Protein AF-A0A537YWG0-F1 (afdb_monomer_lite)

pLDDT: mean 85.67, std 12.97, range [46.78, 96.31]

Structure (mmCIF, N/CA/C/O backbone):
data_AF-A0A537YWG0-F1
#
_entry.id   AF-A0A537YWG0-F1
#
loop_
_atom_site.group_PDB
_atom_site.id
_atom_site.type_symbol
_atom_site.label_atom_id
_atom_site.label_alt_id
_atom_site.label_comp_id
_atom_site.label_asym_id
_atom_site.label_entity_id
_atom_site.label_seq_id
_atom_site.pdbx_PDB_ins_code
_atom_site.Cartn_x
_atom_site.Cartn_y
_atom_site.Cartn_z
_atom_site.occupancy
_atom_site.B_iso_or_equiv
_atom_site.auth_seq_id
_atom_site.auth_comp_id
_atom_site.auth_asym_id
_atom_site.auth_atom_id
_atom_site.pdbx_PDB_model_num
ATOM 1 N N . MET A 1 1 ? 5.478 -1.326 1.719 1.00 82.88 1 MET A N 1
ATOM 2 C CA . MET A 1 1 ? 5.008 -0.737 0.441 1.00 82.88 1 MET A CA 1
ATOM 3 C C . MET A 1 1 ? 6.113 0.079 -0.221 1.00 82.88 1 MET A C 1
ATOM 5 O O . MET A 1 1 ? 6.646 -0.400 -1.207 1.00 82.88 1 MET A O 1
ATOM 9 N N . GLY A 1 2 ? 6.540 1.226 0.332 1.00 82.88 2 GLY A N 1
ATOM 10 C CA . GLY A 1 2 ? 7.660 2.000 -0.240 1.00 82.88 2 GLY A CA 1
ATOM 11 C C . GLY A 1 2 ? 8.963 1.194 -0.368 1.00 82.88 2 GLY A C 1
ATOM 12 O O . GLY A 1 2 ? 9.562 1.132 -1.434 1.00 82.88 2 GLY A O 1
ATOM 13 N N . GLU A 1 3 ? 9.321 0.450 0.678 1.00 91.88 3 GLU A N 1
ATOM 14 C CA . GLU A 1 3 ? 10.453 -0.486 0.642 1.00 91.88 3 GLU A CA 1
ATOM 15 C C . GLU A 1 3 ? 10.346 -1.521 -0.493 1.00 91.88 3 GLU A C 1
ATOM 17 O O . GLU A 1 3 ? 11.340 -1.826 -1.139 1.00 91.88 3 GLU A O 1
ATOM 22 N N . THR A 1 4 ? 9.147 -2.037 -0.780 1.00 92.06 4 THR A N 1
ATOM 23 C CA . THR A 1 4 ? 8.921 -3.026 -1.849 1.00 92.06 4 THR A CA 1
ATOM 24 C C . THR A 1 4 ? 9.256 -2.450 -3.221 1.00 92.06 4 THR A C 1
ATOM 26 O O . THR A 1 4 ? 9.920 -3.109 -4.016 1.00 92.06 4 THR A O 1
ATOM 29 N N . VAL A 1 5 ? 8.872 -1.195 -3.470 1.00 91.25 5 VAL A N 1
ATOM 30 C CA . VAL A 1 5 ? 9.242 -0.474 -4.694 1.00 91.25 5 VAL A CA 1
ATOM 31 C C . VAL A 1 5 ? 10.748 -0.219 -4.746 1.00 91.25 5 VAL A C 1
ATOM 33 O O . VAL A 1 5 ? 11.357 -0.412 -5.794 1.00 91.25 5 VAL A O 1
ATOM 36 N N . ASP A 1 6 ? 11.372 0.175 -3.632 1.00 94.25 6 ASP A N 1
ATOM 37 C CA . ASP A 1 6 ? 12.821 0.406 -3.584 1.00 94.25 6 ASP A CA 1
ATOM 38 C C . ASP A 1 6 ? 13.627 -0.879 -3.835 1.00 94.25 6 ASP A C 1
ATOM 40 O O . ASP A 1 6 ? 14.629 -0.837 -4.551 1.00 94.25 6 ASP A O 1
ATOM 44 N N . VAL A 1 7 ? 13.199 -2.016 -3.279 1.00 94.31 7 VAL A N 1
ATOM 45 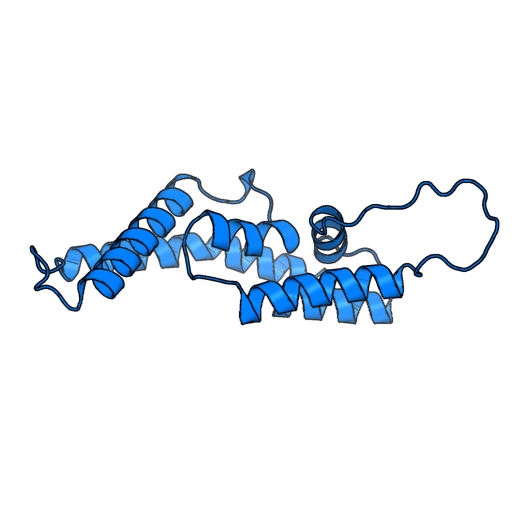C CA . VAL A 1 7 ? 13.824 -3.329 -3.509 1.00 94.31 7 VAL A CA 1
ATOM 46 C C . VAL A 1 7 ? 13.674 -3.740 -4.972 1.00 94.31 7 VAL A C 1
ATOM 48 O O . VAL A 1 7 ? 14.681 -4.035 -5.613 1.00 94.31 7 VAL A O 1
ATOM 51 N N . ALA A 1 8 ? 12.459 -3.667 -5.526 1.00 92.81 8 ALA A N 1
ATOM 52 C CA . ALA A 1 8 ? 12.209 -4.000 -6.928 1.00 92.81 8 ALA A CA 1
ATOM 53 C C . ALA A 1 8 ? 13.018 -3.108 -7.886 1.00 92.81 8 ALA A C 1
ATOM 55 O O . ALA A 1 8 ? 13.607 -3.602 -8.847 1.00 92.81 8 ALA A O 1
ATOM 56 N N . TYR A 1 9 ? 13.105 -1.804 -7.599 1.00 93.00 9 TYR A N 1
ATOM 57 C CA . TYR A 1 9 ? 13.897 -0.854 -8.380 1.00 93.00 9 TYR A CA 1
ATOM 58 C C . TYR A 1 9 ? 15.396 -1.179 -8.341 1.00 93.00 9 TYR A C 1
ATOM 60 O O . TYR A 1 9 ? 16.046 -1.211 -9.383 1.00 93.00 9 TYR A O 1
ATOM 68 N N . LYS A 1 10 ? 15.949 -1.460 -7.152 1.00 92.81 10 LYS A N 1
ATOM 69 C CA . LYS A 1 10 ? 17.362 -1.842 -6.997 1.00 92.81 10 LYS A CA 1
ATOM 70 C C . LYS A 1 10 ? 17.682 -3.163 -7.694 1.00 92.81 10 LYS A C 1
ATOM 72 O O . LYS A 1 10 ? 18.715 -3.246 -8.347 1.00 92.81 10 LYS A O 1
ATOM 77 N N . GLY A 1 11 ? 16.810 -4.165 -7.570 1.00 91.06 11 GLY A N 1
ATOM 78 C CA . GLY A 1 11 ? 16.968 -5.454 -8.248 1.00 91.06 11 GLY A CA 1
ATOM 79 C C . GLY A 1 11 ? 16.987 -5.283 -9.764 1.00 91.06 11 GLY A C 1
ATOM 80 O O . GLY A 1 11 ? 17.954 -5.668 -10.414 1.00 91.06 11 GLY A O 1
ATOM 81 N N . TRP A 1 12 ? 15.983 -4.589 -10.308 1.00 92.94 12 TRP A N 1
ATOM 82 C CA . TRP A 1 12 ? 15.914 -4.280 -11.738 1.00 92.94 12 TRP A CA 1
ATOM 83 C C . TRP A 1 12 ? 17.123 -3.479 -12.239 1.00 92.94 12 TRP A C 1
ATOM 85 O O . TRP A 1 12 ? 17.622 -3.727 -13.334 1.00 92.94 12 TRP A O 1
ATOM 95 N N . TRP A 1 13 ? 17.645 -2.537 -11.449 1.00 88.94 13 TRP A N 1
ATOM 96 C CA . TRP A 1 13 ? 18.845 -1.786 -11.827 1.00 88.94 13 TRP A CA 1
ATOM 97 C C . TRP A 1 13 ? 20.059 -2.697 -12.076 1.00 88.94 13 TRP A C 1
ATOM 99 O O . TRP A 1 13 ? 20.889 -2.386 -12.929 1.00 88.94 13 TRP A O 1
ATOM 109 N N . LEU A 1 14 ? 20.153 -3.824 -11.364 1.00 90.62 14 LEU A N 1
ATOM 110 C CA . LEU A 1 14 ? 21.273 -4.762 -11.459 1.00 90.62 14 LEU A CA 1
ATOM 111 C C . LEU A 1 14 ? 21.132 -5.758 -12.616 1.00 90.62 14 LEU A C 1
ATOM 113 O O . LEU A 1 14 ? 22.121 -6.029 -13.293 1.00 90.62 14 LEU A O 1
ATOM 117 N N . ASP A 1 15 ? 19.936 -6.305 -12.841 1.00 91.38 15 ASP A N 1
ATOM 118 C CA . ASP A 1 15 ? 19.727 -7.428 -13.771 1.00 91.38 15 ASP A CA 1
ATOM 119 C C . ASP A 1 15 ? 18.801 -7.130 -14.959 1.00 91.38 15 ASP A C 1
ATOM 121 O O . ASP A 1 15 ? 18.686 -7.950 -15.874 1.00 91.38 15 ASP A O 1
ATOM 125 N N . GLN A 1 16 ? 18.158 -5.959 -14.956 1.00 87.06 16 GLN A N 1
ATOM 126 C CA . GLN A 1 16 ? 17.180 -5.502 -15.947 1.00 87.06 16 GLN A CA 1
ATOM 127 C C . GLN A 1 16 ? 15.983 -6.456 -16.133 1.00 87.06 16 GLN A C 1
ATOM 129 O O . GLN A 1 16 ? 15.276 -6.367 -17.138 1.00 87.06 16 GLN A O 1
ATOM 134 N N . GLN A 1 17 ? 15.715 -7.342 -15.166 1.00 90.56 17 GLN A N 1
ATOM 135 C CA . GLN A 1 17 ? 14.611 -8.299 -15.235 1.00 90.56 17 GLN A CA 1
ATOM 136 C C . GLN A 1 17 ? 13.282 -7.667 -14.811 1.00 90.56 17 GLN A C 1
ATOM 138 O O . GLN A 1 17 ? 13.234 -6.918 -13.831 1.00 90.56 17 GLN A O 1
ATOM 143 N N . PRO A 1 18 ? 12.175 -7.965 -15.513 1.00 89.25 18 PRO A N 1
ATOM 144 C CA . PRO A 1 18 ? 10.873 -7.402 -15.182 1.00 89.25 18 PRO A CA 1
ATOM 145 C C . PRO A 1 18 ? 10.452 -7.782 -13.757 1.00 89.25 18 PRO A C 1
ATOM 147 O O . PRO A 1 18 ? 10.553 -8.937 -13.350 1.00 89.25 18 PRO A O 1
ATOM 150 N N . ARG A 1 19 ? 9.936 -6.800 -13.012 1.00 93.50 19 ARG A N 1
ATOM 151 C CA . ARG A 1 19 ? 9.380 -6.973 -11.661 1.00 93.50 19 ARG A CA 1
ATOM 152 C C . ARG A 1 19 ? 7.893 -6.657 -11.689 1.00 93.50 19 ARG A C 1
ATOM 154 O O . ARG A 1 19 ? 7.520 -5.610 -12.228 1.00 93.50 19 ARG A O 1
ATOM 161 N N . THR A 1 20 ? 7.052 -7.483 -11.063 1.00 94.12 20 THR A N 1
ATOM 162 C CA . THR A 1 20 ? 5.594 -7.245 -11.014 1.00 94.12 20 THR A CA 1
ATOM 163 C C . THR A 1 20 ? 5.278 -5.877 -10.420 1.00 94.12 20 THR A C 1
ATOM 165 O O . THR A 1 20 ? 4.431 -5.145 -10.937 1.00 94.12 20 THR A O 1
ATOM 168 N N . THR A 1 21 ? 6.028 -5.501 -9.382 1.00 94.31 21 THR A N 1
ATOM 169 C CA . THR A 1 21 ? 5.953 -4.195 -8.725 1.00 94.31 21 THR A CA 1
ATOM 170 C C . THR A 1 21 ? 6.171 -3.045 -9.705 1.00 94.31 21 THR A C 1
ATOM 172 O O . THR A 1 21 ? 5.393 -2.101 -9.7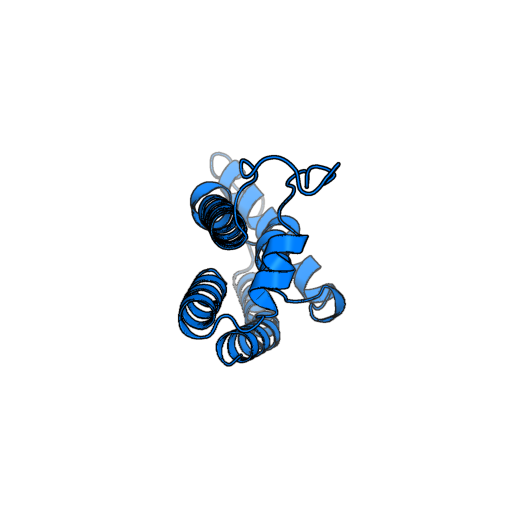10 1.00 94.31 21 THR A O 1
ATOM 175 N N . LEU A 1 22 ? 7.192 -3.115 -10.567 1.00 91.69 22 LEU A N 1
ATOM 176 C CA . LEU A 1 22 ? 7.503 -2.029 -11.506 1.00 91.69 22 LEU A CA 1
ATOM 177 C C . LEU A 1 22 ? 6.500 -1.963 -12.660 1.00 91.69 22 LEU A C 1
ATOM 179 O O . LEU A 1 22 ? 6.130 -0.871 -13.078 1.00 91.69 22 LEU A O 1
ATOM 183 N N . ILE A 1 23 ? 6.024 -3.114 -13.143 1.00 91.25 23 ILE A N 1
ATOM 184 C CA . ILE A 1 23 ? 4.970 -3.172 -14.167 1.00 91.25 23 ILE A CA 1
ATOM 185 C C . ILE A 1 23 ? 3.689 -2.527 -13.635 1.00 91.25 23 ILE A C 1
ATOM 187 O O . ILE A 1 23 ? 3.101 -1.677 -14.299 1.00 91.25 23 ILE A O 1
ATOM 191 N N . SER A 1 24 ? 3.282 -2.905 -12.424 1.00 92.75 24 SER A N 1
ATOM 192 C CA . SER A 1 24 ? 2.084 -2.363 -11.781 1.00 92.75 24 SER A CA 1
ATOM 193 C C . SER A 1 24 ? 2.244 -0.869 -11.522 1.00 92.75 24 SER A C 1
ATOM 195 O O . SER A 1 24 ? 1.386 -0.083 -11.904 1.00 92.75 24 SER A O 1
ATOM 197 N N . LEU A 1 25 ? 3.386 -0.453 -10.976 1.00 92.69 25 LEU A N 1
ATOM 198 C CA . LEU A 1 25 ? 3.694 0.949 -10.720 1.00 92.69 25 LEU A CA 1
ATOM 199 C C . LEU A 1 25 ? 3.584 1.801 -11.987 1.00 92.69 25 LEU A C 1
ATOM 201 O O . LEU A 1 25 ? 2.975 2.866 -11.961 1.00 92.69 25 LEU A O 1
ATOM 205 N N . MET A 1 26 ? 4.137 1.314 -13.099 1.00 89.94 26 MET A N 1
ATOM 206 C CA . MET A 1 26 ? 4.047 1.977 -14.398 1.00 89.94 26 MET A CA 1
ATOM 207 C C . MET A 1 26 ? 2.614 2.014 -14.938 1.00 89.94 26 MET A C 1
ATOM 209 O O . MET A 1 26 ? 2.221 3.027 -15.507 1.00 89.94 26 MET A O 1
ATOM 213 N N . ALA A 1 27 ? 1.829 0.949 -14.750 1.00 89.50 27 ALA A N 1
ATOM 214 C CA . ALA A 1 27 ? 0.432 0.890 -15.188 1.00 89.50 27 ALA A CA 1
ATOM 215 C C . ALA A 1 27 ? -0.479 1.862 -14.418 1.00 89.50 27 ALA A C 1
ATOM 217 O O . ALA A 1 27 ? -1.445 2.368 -14.980 1.00 89.50 27 ALA A O 1
ATOM 218 N N . TYR A 1 28 ? -0.159 2.133 -13.149 1.00 87.50 28 TYR A N 1
ATOM 219 C CA . TYR A 1 28 ? -0.876 3.086 -12.296 1.00 87.50 28 TYR A CA 1
ATOM 220 C C . TYR A 1 28 ? -0.294 4.508 -12.333 1.00 87.50 28 TYR A C 1
ATOM 222 O O . TYR A 1 28 ? -0.831 5.407 -11.687 1.00 87.50 28 TYR A O 1
ATOM 230 N N . CYS A 1 29 ? 0.796 4.736 -13.068 1.00 82.88 29 CYS A N 1
ATOM 231 C CA . CYS A 1 29 ? 1.344 6.070 -13.269 1.00 82.88 29 CYS A CA 1
ATOM 232 C C . CYS A 1 29 ? 0.582 6.738 -14.423 1.00 82.88 29 CYS A C 1
ATOM 234 O O . CYS A 1 29 ? 0.709 6.332 -15.578 1.00 82.88 29 CYS A O 1
ATOM 236 N N . GLU A 1 30 ? -0.232 7.752 -14.114 1.00 65.06 30 GLU A N 1
ATOM 237 C CA . GLU A 1 30 ? -1.098 8.473 -15.063 1.00 65.06 30 GLU A CA 1
ATOM 238 C C . GLU A 1 30 ? -0.295 9.412 -15.987 1.00 65.06 30 GLU A C 1
ATOM 240 O O . GLU A 1 30 ? -0.492 10.628 -16.015 1.00 65.06 30 GLU A O 1
ATOM 245 N N . ARG A 1 31 ? 0.651 8.867 -16.757 1.00 65.00 31 ARG A N 1
ATOM 246 C CA . ARG A 1 31 ? 1.405 9.626 -17.761 1.00 65.00 31 ARG A CA 1
ATOM 247 C C . ARG A 1 31 ? 0.923 9.298 -19.163 1.00 65.00 31 ARG A C 1
ATOM 249 O O . ARG A 1 31 ? 0.799 8.138 -19.542 1.00 65.00 31 ARG A O 1
ATOM 256 N N . ASN A 1 32 ? 0.731 10.345 -19.964 1.00 58.19 32 ASN A N 1
ATOM 257 C CA . ASN A 1 32 ? 0.518 10.205 -21.398 1.00 58.19 32 ASN A CA 1
ATOM 258 C C . ASN A 1 32 ? 1.766 9.577 -22.025 1.00 58.19 32 ASN A C 1
ATOM 260 O O . ASN A 1 32 ? 2.848 10.166 -22.013 1.00 58.19 32 ASN A O 1
ATOM 264 N N . PHE A 1 33 ? 1.615 8.374 -22.573 1.00 58.72 33 PHE A N 1
ATOM 265 C CA . PHE A 1 33 ? 2.620 7.787 -23.445 1.00 58.72 33 PHE A CA 1
ATOM 266 C C . PHE A 1 33 ? 2.453 8.444 -24.816 1.00 58.72 33 PHE A C 1
ATOM 268 O O . PHE A 1 33 ? 1.424 8.211 -25.452 1.00 58.72 33 PHE A O 1
ATOM 275 N N . PRO A 1 34 ? 3.394 9.294 -25.270 1.00 56.06 34 PRO A N 1
ATOM 276 C CA . PRO A 1 34 ? 3.287 9.856 -26.607 1.00 56.06 34 PRO A CA 1
ATOM 277 C C . PRO A 1 34 ? 3.233 8.702 -27.611 1.00 56.06 34 PRO A C 1
ATOM 279 O O . PRO A 1 34 ? 3.996 7.736 -27.494 1.00 56.06 34 PRO A O 1
ATOM 282 N N . ALA A 1 35 ? 2.307 8.783 -28.569 1.00 53.00 35 ALA A N 1
ATOM 283 C CA . ALA A 1 35 ? 2.295 7.870 -29.699 1.00 53.00 35 ALA A CA 1
ATOM 284 C C . ALA A 1 35 ? 3.663 7.985 -30.374 1.00 53.00 35 ALA A C 1
ATOM 286 O O . ALA A 1 35 ? 4.087 9.082 -30.734 1.00 53.00 35 ALA A O 1
ATOM 287 N N . ARG A 1 36 ? 4.394 6.871 -30.480 1.00 52.09 36 ARG A N 1
ATOM 288 C CA . ARG A 1 36 ? 5.692 6.842 -31.158 1.00 52.09 36 ARG A CA 1
ATOM 289 C C . ARG A 1 36 ? 5.448 6.885 -32.664 1.00 52.09 36 ARG A C 1
ATOM 291 O O . ARG A 1 36 ? 5.586 5.885 -33.364 1.00 52.09 36 ARG A O 1
ATOM 298 N N . GLU A 1 37 ? 4.983 8.031 -33.138 1.00 49.50 37 GLU A N 1
ATOM 299 C CA . GLU A 1 37 ? 4.906 8.355 -34.551 1.00 49.50 37 GLU A CA 1
ATOM 300 C C . GLU A 1 37 ? 6.346 8.485 -35.044 1.00 49.50 37 GLU A C 1
ATOM 302 O O . GLU A 1 37 ? 7.024 9.472 -34.799 1.00 49.50 37 GLU A O 1
ATOM 307 N N . ALA A 1 38 ? 6.803 7.411 -35.688 1.00 46.78 38 ALA A N 1
ATOM 308 C CA . ALA A 1 38 ? 8.157 7.185 -36.173 1.00 46.78 38 ALA A CA 1
ATOM 309 C C . ALA A 1 38 ? 9.222 6.951 -35.082 1.00 46.78 38 ALA A C 1
ATOM 311 O O . ALA A 1 38 ? 9.290 7.579 -34.034 1.00 46.78 38 ALA A O 1
ATOM 312 N N . LEU A 1 39 ? 10.131 6.019 -35.369 1.00 51.28 39 LEU A N 1
ATOM 313 C CA . LEU A 1 39 ? 11.414 5.831 -34.684 1.00 51.28 39 LEU A CA 1
ATOM 314 C C . LEU A 1 39 ? 12.372 7.020 -34.948 1.00 51.28 39 LEU A C 1
ATOM 316 O O . LEU A 1 39 ? 13.572 6.814 -35.095 1.00 51.28 39 LEU A O 1
ATOM 320 N N . ALA A 1 40 ? 11.849 8.239 -35.074 1.00 57.06 40 ALA A N 1
ATOM 321 C CA . ALA A 1 40 ? 12.594 9.427 -35.441 1.00 57.06 40 ALA A CA 1
ATOM 322 C C . ALA A 1 40 ? 12.542 10.433 -34.287 1.00 57.06 40 ALA A C 1
ATOM 324 O O . ALA A 1 40 ? 11.469 10.811 -33.834 1.00 57.06 40 ALA A O 1
ATOM 325 N N . GLU A 1 41 ? 13.742 10.826 -33.872 1.00 53.34 41 GLU A N 1
ATOM 326 C CA . GLU A 1 41 ? 14.110 11.743 -32.789 1.00 53.34 41 GLU A CA 1
ATOM 327 C C . GLU A 1 41 ? 14.139 11.134 -31.374 1.00 53.34 41 GLU A C 1
ATOM 329 O O . GLU A 1 41 ? 13.147 10.756 -30.755 1.00 53.34 41 GLU A O 1
ATOM 334 N N . ASP A 1 42 ? 15.378 11.013 -30.901 1.00 56.53 42 ASP A N 1
ATOM 335 C CA . ASP A 1 42 ? 15.889 10.439 -29.655 1.00 56.53 42 ASP A CA 1
ATOM 336 C C . ASP A 1 42 ? 15.589 11.322 -28.424 1.00 56.53 42 ASP A C 1
ATOM 338 O O . ASP A 1 42 ? 16.444 11.509 -27.570 1.00 56.53 42 ASP A O 1
ATOM 342 N N . ASP A 1 43 ? 14.398 11.929 -28.358 1.00 60.41 43 ASP A N 1
ATOM 343 C CA . ASP A 1 43 ? 14.083 12.986 -27.371 1.00 60.41 43 ASP A CA 1
ATOM 344 C C . ASP A 1 43 ? 12.966 12.586 -26.384 1.00 60.41 43 ASP A C 1
ATOM 346 O O . ASP A 1 43 ? 12.484 13.373 -25.568 1.00 60.41 43 ASP A O 1
ATOM 350 N N . GLY A 1 44 ? 12.514 11.330 -26.455 1.00 60.47 44 GLY A N 1
ATOM 351 C CA . GLY A 1 44 ? 11.564 10.757 -25.505 1.00 60.47 44 GLY A CA 1
ATOM 352 C C . GLY A 1 44 ? 12.281 10.129 -24.308 1.00 60.47 44 GLY A C 1
ATOM 353 O O . GLY A 1 44 ? 13.312 9.491 -24.503 1.00 60.47 44 GLY A O 1
ATOM 354 N N . PRO A 1 45 ? 11.720 10.209 -23.085 1.00 69.31 45 PRO A N 1
ATOM 355 C CA . PRO A 1 45 ? 12.411 9.697 -21.914 1.00 69.31 45 PRO A CA 1
ATOM 356 C C . PRO A 1 45 ? 12.639 8.188 -22.017 1.00 69.31 45 PRO A C 1
ATOM 358 O O . PRO A 1 45 ? 11.706 7.435 -22.352 1.00 69.31 45 PRO A O 1
ATOM 361 N N . ASP A 1 46 ? 13.862 7.760 -21.703 1.00 81.50 46 ASP A N 1
ATOM 362 C CA . ASP A 1 46 ? 14.266 6.353 -21.699 1.00 81.50 46 ASP A CA 1
ATOM 363 C C . ASP A 1 46 ? 13.462 5.566 -20.646 1.00 81.50 46 ASP A C 1
ATOM 365 O O . ASP A 1 46 ? 12.896 6.113 -19.692 1.00 81.50 46 ASP A O 1
ATOM 369 N N . MET A 1 47 ? 13.403 4.244 -20.794 1.00 81.69 47 MET A N 1
ATOM 370 C CA . MET A 1 47 ? 12.769 3.330 -19.847 1.00 81.69 47 MET A CA 1
ATOM 371 C C . MET A 1 47 ? 13.228 3.580 -18.403 1.00 81.69 47 MET A C 1
ATOM 373 O O . MET A 1 47 ? 12.402 3.563 -17.489 1.00 81.69 47 MET A O 1
ATOM 377 N N . ARG A 1 48 ? 14.518 3.870 -18.187 1.00 85.44 48 ARG A N 1
ATOM 378 C CA . ARG A 1 48 ? 15.053 4.216 -16.859 1.00 85.44 48 ARG A CA 1
ATOM 379 C C . ARG A 1 48 ? 14.431 5.479 -16.293 1.00 85.44 48 ARG A C 1
ATOM 381 O O . ARG A 1 48 ? 14.020 5.488 -15.132 1.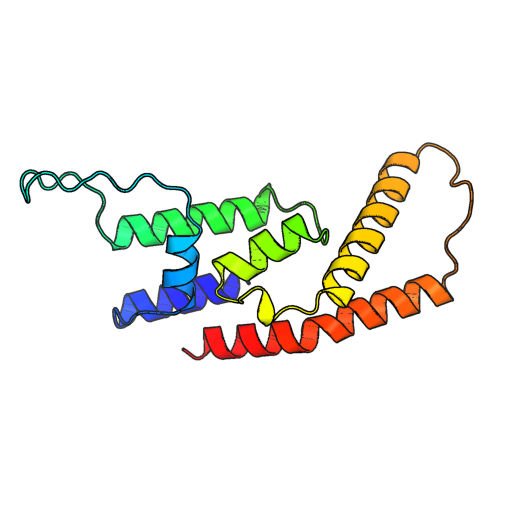00 85.44 48 ARG A O 1
ATOM 388 N N . GLU A 1 49 ? 14.344 6.524 -17.101 1.00 86.12 49 GLU A N 1
ATOM 389 C CA . GLU A 1 49 ? 13.769 7.804 -16.693 1.00 86.12 49 GLU A CA 1
ATOM 390 C C . GLU A 1 49 ? 12.283 7.647 -16.378 1.00 86.12 49 GLU A C 1
ATOM 392 O O . GLU A 1 49 ? 11.802 8.178 -15.380 1.00 86.12 49 GLU A O 1
ATOM 397 N N . ARG A 1 50 ? 11.567 6.832 -17.159 1.00 86.31 50 ARG A N 1
ATOM 398 C CA . ARG A 1 50 ? 10.151 6.515 -16.925 1.00 86.31 50 ARG A CA 1
ATOM 399 C C . ARG A 1 50 ? 9.929 5.779 -15.607 1.00 86.31 50 ARG A C 1
ATOM 401 O O . ARG A 1 50 ? 9.088 6.202 -14.818 1.00 86.31 50 ARG A O 1
ATOM 408 N N . ILE A 1 51 ? 10.699 4.722 -15.349 1.00 89.44 51 ILE A N 1
ATOM 409 C CA . ILE A 1 51 ? 10.596 3.946 -14.105 1.00 89.44 51 ILE A CA 1
ATOM 410 C C . ILE A 1 51 ? 10.978 4.812 -12.899 1.00 89.44 51 ILE A C 1
ATOM 412 O O . ILE A 1 51 ? 10.288 4.785 -11.879 1.00 89.44 51 ILE A O 1
ATOM 416 N N . THR A 1 52 ? 12.043 5.610 -13.019 1.00 90.75 52 THR A N 1
ATOM 417 C CA . THR A 1 52 ? 12.476 6.541 -11.965 1.00 90.75 52 THR A CA 1
ATOM 418 C C . THR A 1 52 ? 11.383 7.556 -11.663 1.00 90.75 52 THR A C 1
ATOM 420 O O . THR A 1 52 ? 11.016 7.745 -10.507 1.00 90.75 52 THR A O 1
ATOM 423 N N . ALA A 1 53 ? 10.791 8.149 -12.698 1.00 89.50 53 ALA A N 1
ATOM 424 C CA . ALA A 1 53 ? 9.742 9.136 -12.528 1.00 89.50 53 ALA A CA 1
ATOM 425 C C . ALA A 1 53 ? 8.475 8.543 -11.886 1.00 89.50 53 ALA A C 1
ATOM 427 O O . ALA A 1 53 ? 7.906 9.167 -10.992 1.00 89.50 53 ALA A O 1
ATOM 428 N N . ALA A 1 54 ? 8.066 7.331 -12.280 1.00 91.25 54 ALA A N 1
ATOM 429 C CA . ALA A 1 54 ? 6.934 6.634 -11.665 1.00 91.25 54 ALA A CA 1
ATOM 430 C C . ALA A 1 54 ? 7.198 6.302 -10.187 1.00 91.25 54 ALA A C 1
ATOM 432 O O . ALA A 1 54 ? 6.339 6.506 -9.325 1.00 91.25 54 ALA A O 1
ATOM 433 N N . LYS A 1 55 ? 8.418 5.852 -9.869 1.00 93.31 55 LYS A N 1
ATOM 434 C CA . LYS A 1 55 ? 8.869 5.626 -8.491 1.00 93.31 55 LYS A CA 1
ATOM 435 C C . LYS A 1 55 ? 8.824 6.907 -7.669 1.00 93.31 55 LYS A C 1
ATOM 437 O O . LYS A 1 55 ? 8.290 6.890 -6.561 1.00 93.31 55 LYS A O 1
ATOM 442 N N . ASP A 1 56 ? 9.383 7.995 -8.180 1.00 92.62 56 ASP A N 1
ATOM 443 C CA . ASP A 1 56 ? 9.462 9.261 -7.456 1.00 92.62 56 ASP A CA 1
ATOM 444 C C . ASP A 1 56 ? 8.076 9.857 -7.218 1.00 92.62 56 ASP A C 1
ATOM 446 O O . ASP A 1 56 ? 7.789 10.330 -6.119 1.00 92.62 56 ASP A O 1
ATOM 450 N N . GLU A 1 57 ? 7.185 9.763 -8.202 1.00 91.44 57 GLU A N 1
ATOM 451 C CA . GLU A 1 57 ? 5.796 10.192 -8.081 1.00 91.44 57 GLU A CA 1
ATOM 452 C C . GLU A 1 57 ? 5.044 9.405 -7.002 1.00 91.44 57 GLU A C 1
ATOM 454 O O . GLU A 1 57 ? 4.420 10.005 -6.120 1.00 91.44 57 GLU A O 1
ATOM 459 N N . PHE A 1 58 ? 5.176 8.076 -7.002 1.00 93.56 58 PHE A N 1
ATOM 460 C CA . PHE A 1 58 ? 4.601 7.228 -5.961 1.00 93.56 58 PHE A CA 1
ATOM 461 C C . PHE A 1 58 ? 5.181 7.549 -4.580 1.00 93.56 58 PHE A C 1
ATOM 463 O O . PHE A 1 58 ? 4.431 7.754 -3.627 1.00 93.56 58 PHE A O 1
ATOM 470 N N . MET A 1 59 ? 6.506 7.669 -4.455 1.00 93.75 59 MET A N 1
ATOM 471 C CA . MET A 1 59 ? 7.158 7.996 -3.180 1.00 93.75 59 MET A CA 1
ATOM 472 C C . MET A 1 59 ? 6.760 9.373 -2.656 1.00 93.75 59 MET A C 1
ATOM 474 O O . MET A 1 59 ? 6.577 9.546 -1.448 1.00 93.75 59 MET A O 1
ATOM 478 N N . ARG A 1 60 ? 6.612 10.353 -3.548 1.00 92.88 60 ARG A N 1
ATOM 479 C CA . ARG A 1 60 ? 6.121 11.690 -3.217 1.00 92.88 60 ARG A CA 1
ATOM 480 C C . ARG A 1 60 ? 4.703 11.607 -2.661 1.00 92.88 60 ARG A C 1
ATOM 482 O O . ARG A 1 60 ? 4.452 12.159 -1.591 1.00 92.88 60 ARG A O 1
ATOM 489 N N . TRP A 1 61 ? 3.814 10.869 -3.326 1.00 93.00 61 TRP A N 1
ATOM 490 C CA . TRP A 1 61 ? 2.450 10.665 -2.845 1.00 93.00 61 TRP A CA 1
ATOM 491 C C . TRP A 1 61 ? 2.428 9.976 -1.469 1.00 93.00 61 TRP A C 1
ATOM 493 O O . TRP A 1 61 ? 1.812 10.492 -0.538 1.00 93.00 61 TRP A O 1
ATOM 503 N N . VAL A 1 62 ? 3.185 8.884 -1.297 1.00 92.19 62 VAL A N 1
ATOM 504 C CA . VAL A 1 62 ? 3.305 8.142 -0.025 1.00 92.19 62 VAL A CA 1
ATOM 505 C C . VAL A 1 62 ? 3.731 9.050 1.132 1.00 92.19 62 VAL A C 1
ATOM 507 O O . VAL A 1 62 ? 3.218 8.905 2.240 1.00 92.19 62 VAL A O 1
ATOM 510 N N . ARG A 1 63 ? 4.682 9.963 0.895 1.00 91.62 63 ARG A N 1
ATOM 511 C CA . ARG A 1 63 ? 5.276 10.814 1.939 1.00 91.62 63 ARG A CA 1
ATOM 512 C C . ARG A 1 63 ? 4.467 12.068 2.250 1.00 91.62 63 ARG A C 1
ATOM 514 O O . ARG A 1 63 ? 4.503 12.521 3.388 1.00 91.62 63 ARG A O 1
ATOM 521 N N . VAL A 1 64 ? 3.813 12.657 1.249 1.00 90.19 64 VAL A N 1
ATOM 522 C CA . VAL A 1 64 ? 3.256 14.018 1.351 1.00 90.19 64 VAL A CA 1
ATOM 523 C C . VAL A 1 64 ? 1.730 14.039 1.281 1.00 90.19 64 VAL A C 1
ATOM 525 O O . VAL A 1 64 ? 1.104 14.870 1.929 1.00 90.19 64 VAL A O 1
ATOM 528 N N . GLU A 1 65 ? 1.121 13.131 0.520 1.00 87.12 65 GLU A N 1
ATOM 529 C CA . GLU A 1 65 ? -0.315 13.171 0.199 1.00 87.12 65 GLU A CA 1
ATOM 530 C C . GLU A 1 65 ? -1.121 12.019 0.814 1.00 87.12 65 GLU A C 1
ATOM 532 O O . GLU A 1 65 ? -2.343 11.961 0.677 1.00 87.12 65 GLU A O 1
ATOM 537 N N . ASN A 1 66 ? -0.470 11.072 1.487 1.00 87.81 66 ASN A N 1
ATOM 538 C CA . ASN A 1 66 ? -1.175 9.981 2.141 1.00 87.81 66 ASN A CA 1
ATOM 539 C C . ASN A 1 66 ? -1.881 10.476 3.417 1.00 87.81 66 ASN A C 1
ATOM 541 O O . ASN A 1 66 ? -1.245 10.908 4.377 1.00 87.81 66 ASN A O 1
ATOM 545 N N . HIS A 1 67 ? -3.210 10.361 3.443 1.00 85.44 67 HIS A N 1
ATOM 546 C CA . HIS A 1 67 ? -4.064 10.855 4.527 1.00 85.44 67 HIS A CA 1
ATOM 547 C C . HIS A 1 67 ? -4.578 9.747 5.464 1.00 85.44 67 HIS A C 1
ATOM 549 O O . HIS A 1 67 ? -5.679 9.848 6.008 1.00 85.44 67 HIS A O 1
ATOM 555 N N . GLY A 1 68 ? -3.812 8.670 5.641 1.00 86.69 68 GLY A N 1
ATOM 556 C CA . GLY A 1 68 ? -4.117 7.604 6.600 1.00 86.69 68 GLY A CA 1
ATOM 557 C C . GLY A 1 68 ? -4.872 6.428 5.985 1.00 86.69 68 GLY A C 1
ATOM 558 O O . GLY A 1 68 ? -4.769 6.176 4.792 1.00 86.69 68 GLY A O 1
ATOM 559 N N . ILE A 1 69 ? -5.633 5.694 6.797 1.00 91.12 69 ILE A N 1
ATOM 560 C CA . ILE A 1 69 ? -6.051 4.316 6.476 1.00 91.12 69 ILE A CA 1
ATOM 561 C C . ILE A 1 69 ? -7.411 4.169 5.774 1.00 91.12 69 ILE A C 1
ATOM 563 O O . ILE A 1 69 ? -7.942 3.066 5.715 1.00 91.12 69 ILE A O 1
ATOM 567 N N . LYS A 1 70 ? -7.988 5.258 5.250 1.00 93.06 70 LYS A N 1
ATOM 568 C CA . LYS A 1 70 ? -9.220 5.172 4.446 1.00 93.06 70 LYS A CA 1
ATOM 569 C C . LYS A 1 70 ? -9.005 4.297 3.216 1.00 93.06 70 LYS A C 1
ATOM 571 O O . LYS A 1 70 ? -7.902 4.302 2.661 1.00 93.06 70 LYS A O 1
ATOM 576 N N . GLU A 1 71 ? -10.059 3.631 2.749 1.00 94.19 71 GLU A N 1
ATOM 577 C CA . GLU A 1 71 ? -9.990 2.660 1.647 1.00 94.19 71 GLU A CA 1
ATOM 578 C C . GLU A 1 71 ? -9.259 3.243 0.434 1.00 94.19 71 GLU A C 1
ATOM 580 O O . GLU A 1 71 ? -8.258 2.689 -0.016 1.00 94.19 71 GLU A O 1
ATOM 585 N N . ARG A 1 72 ? -9.668 4.437 -0.013 1.00 93.19 72 ARG A N 1
ATOM 586 C CA . ARG A 1 72 ? -9.050 5.131 -1.156 1.00 93.19 72 ARG A CA 1
ATOM 587 C C . ARG A 1 72 ? -7.534 5.320 -1.019 1.00 93.19 72 ARG A C 1
ATOM 589 O O . ARG A 1 72 ? -6.811 5.250 -2.007 1.00 93.19 72 ARG A O 1
ATOM 596 N N . ASN A 1 73 ? -7.049 5.588 0.195 1.00 93.00 73 ASN A N 1
ATOM 597 C CA . ASN A 1 73 ? -5.632 5.838 0.444 1.00 93.00 73 ASN A CA 1
ATOM 598 C C . ASN A 1 73 ? -4.872 4.510 0.485 1.00 93.00 73 ASN A C 1
ATOM 600 O O . ASN A 1 73 ? -3.777 4.411 -0.057 1.00 93.00 73 ASN A O 1
ATOM 604 N N . VAL A 1 74 ? -5.462 3.482 1.100 1.00 94.12 74 VAL A N 1
ATOM 605 C CA . VAL A 1 74 ? -4.867 2.147 1.154 1.00 94.12 74 VAL A CA 1
ATOM 606 C C . VAL A 1 74 ? -4.789 1.539 -0.241 1.00 94.12 74 VAL A C 1
ATOM 608 O O . VAL A 1 74 ? -3.714 1.104 -0.636 1.00 94.12 74 VAL A O 1
ATOM 611 N N . LEU A 1 75 ? -5.847 1.602 -1.049 1.00 94.25 75 LEU A N 1
ATOM 612 C CA . LEU A 1 75 ? -5.803 1.127 -2.436 1.00 94.25 75 LEU A CA 1
ATOM 613 C C . LEU A 1 75 ? -4.746 1.871 -3.264 1.00 94.25 75 LEU A C 1
ATOM 615 O O . LEU A 1 75 ? -3.967 1.238 -3.975 1.00 94.25 75 LEU A O 1
ATOM 619 N N . LYS A 1 76 ? -4.619 3.192 -3.086 1.00 92.94 76 LYS A N 1
ATOM 620 C CA . LYS A 1 76 ? -3.575 3.997 -3.742 1.00 92.94 76 LYS A CA 1
ATOM 621 C C . LYS A 1 76 ? -2.147 3.656 -3.280 1.00 92.94 76 LYS A C 1
ATOM 623 O O . LYS A 1 76 ? -1.189 4.004 -3.963 1.00 92.94 76 LYS A O 1
ATOM 628 N N . LEU A 1 77 ? -1.988 2.930 -2.171 1.00 93.56 77 LEU A N 1
ATOM 629 C CA . LEU A 1 77 ? -0.716 2.320 -1.782 1.00 93.56 77 LEU A CA 1
ATOM 630 C C . LEU A 1 77 ? -0.530 0.901 -2.336 1.00 93.56 77 LEU A C 1
ATOM 632 O O . LEU A 1 77 ? 0.578 0.554 -2.736 1.00 93.56 77 LEU A O 1
ATOM 636 N N . LEU A 1 78 ? -1.567 0.062 -2.281 1.00 95.00 78 LEU A N 1
ATOM 637 C CA . LEU A 1 78 ? -1.458 -1.377 -2.544 1.00 95.00 78 LEU A CA 1
ATOM 638 C C . LEU A 1 78 ? -1.425 -1.695 -4.041 1.00 95.00 78 LEU A C 1
ATOM 640 O O . LEU A 1 78 ? -0.581 -2.482 -4.477 1.00 95.00 78 LEU A O 1
ATOM 644 N N . LEU A 1 79 ? -2.304 -1.062 -4.823 1.00 94.62 79 LEU A N 1
ATOM 645 C CA . LEU A 1 79 ? -2.455 -1.367 -6.246 1.00 94.62 79 LEU A CA 1
ATOM 646 C C . LEU A 1 79 ? -1.195 -1.016 -7.056 1.00 94.62 79 LEU A C 1
ATOM 648 O O . LEU A 1 79 ? -0.705 -1.887 -7.780 1.00 94.62 79 LEU A O 1
ATOM 652 N N . PRO A 1 80 ? -0.570 0.171 -6.885 1.00 94.12 80 PRO A N 1
ATOM 653 C CA . PRO A 1 80 ? 0.655 0.502 -7.618 1.00 94.12 80 PRO A CA 1
ATOM 654 C C . PRO A 1 80 ? 1.856 -0.372 -7.236 1.00 94.12 80 PRO A C 1
ATOM 656 O O . PRO A 1 80 ? 2.816 -0.465 -7.992 1.00 94.12 80 PRO A O 1
ATOM 659 N N . VAL A 1 81 ? 1.821 -1.034 -6.075 1.00 94.31 81 VAL A N 1
ATOM 660 C CA . VAL A 1 81 ? 2.878 -1.964 -5.641 1.00 94.31 81 VAL A CA 1
ATOM 661 C C . VAL A 1 81 ? 2.675 -3.366 -6.233 1.00 94.31 81 VAL A C 1
ATOM 663 O O . VAL A 1 81 ? 3.590 -4.180 -6.187 1.00 94.31 81 VAL A O 1
ATOM 666 N N . GLY A 1 82 ? 1.520 -3.644 -6.846 1.00 94.12 82 GLY A N 1
ATOM 667 C CA . GLY A 1 82 ? 1.237 -4.907 -7.535 1.00 94.12 82 GLY A CA 1
ATOM 668 C C . GLY A 1 82 ? 0.382 -5.898 -6.751 1.00 94.12 82 GLY A C 1
ATOM 669 O O . GLY A 1 82 ? 0.320 -7.069 -7.127 1.00 94.12 82 GLY A O 1
ATOM 670 N N . ILE A 1 83 ? -0.289 -5.444 -5.689 1.00 95.69 83 ILE A N 1
ATOM 671 C CA . ILE A 1 83 ? -1.375 -6.200 -5.054 1.00 95.69 83 ILE A CA 1
ATOM 672 C C . ILE A 1 83 ? -2.659 -5.917 -5.827 1.00 95.69 83 ILE A C 1
ATOM 674 O O . ILE A 1 83 ? -2.994 -4.763 -6.077 1.00 95.69 83 ILE A O 1
ATOM 678 N N . ARG A 1 84 ? -3.379 -6.958 -6.226 1.00 92.06 84 ARG A N 1
ATOM 679 C CA . ARG A 1 84 ? -4.591 -6.859 -7.041 1.00 92.06 84 ARG A CA 1
ATOM 680 C C . ARG A 1 84 ? -5.823 -6.735 -6.154 1.00 92.06 84 ARG A C 1
ATOM 682 O O . ARG A 1 84 ? -5.859 -7.266 -5.051 1.00 92.06 84 ARG A O 1
ATOM 689 N N . GLU A 1 85 ? -6.868 -6.097 -6.670 1.00 89.56 85 GLU A N 1
ATOM 690 C CA . GLU A 1 85 ? -8.114 -5.855 -5.925 1.00 89.56 85 GLU A CA 1
ATOM 691 C C . GLU A 1 85 ? -8.722 -7.133 -5.330 1.00 89.56 85 GLU A C 1
ATOM 693 O O . GLU A 1 85 ? -9.121 -7.142 -4.172 1.00 89.56 85 GLU A O 1
ATOM 698 N N . HIS A 1 86 ? -8.722 -8.240 -6.079 1.00 90.81 86 HIS A N 1
ATOM 699 C CA . HIS A 1 86 ? -9.264 -9.521 -5.608 1.00 90.81 86 HIS A CA 1
ATOM 700 C C . HIS A 1 86 ? -8.421 -10.199 -4.514 1.00 90.81 86 HIS A C 1
ATOM 702 O O . HIS A 1 86 ? -8.875 -11.171 -3.915 1.00 90.81 86 HIS A O 1
ATOM 708 N N . GLU A 1 87 ? -7.194 -9.729 -4.271 1.00 92.25 87 GLU A N 1
ATOM 709 C CA . GLU A 1 87 ? -6.339 -10.196 -3.172 1.00 92.25 87 GLU A CA 1
ATOM 710 C C . GLU A 1 87 ? -6.662 -9.467 -1.855 1.00 92.25 87 GLU A C 1
ATOM 712 O O . GLU A 1 87 ? -6.118 -9.815 -0.806 1.00 92.25 87 GLU A O 1
ATOM 717 N N . ILE A 1 88 ? -7.541 -8.459 -1.897 1.00 94.62 88 ILE A N 1
ATOM 718 C CA . ILE A 1 88 ? -7.899 -7.617 -0.759 1.00 94.62 88 ILE A CA 1
ATOM 719 C C . ILE A 1 88 ? -9.332 -7.935 -0.328 1.00 94.62 88 ILE A C 1
ATOM 721 O O . ILE A 1 88 ? -10.276 -7.888 -1.113 1.00 94.62 88 ILE A O 1
ATOM 725 N N . GLU A 1 89 ? -9.512 -8.242 0.954 1.00 95.44 89 GLU A N 1
ATOM 726 C CA . GLU A 1 89 ? -10.828 -8.560 1.499 1.00 95.44 89 GLU A CA 1
ATOM 727 C C . GLU A 1 89 ? -11.710 -7.302 1.588 1.00 95.44 89 GLU A C 1
ATOM 729 O O . GLU A 1 89 ? -11.405 -6.355 2.316 1.00 95.44 89 GLU A O 1
ATOM 734 N N . THR A 1 90 ? -12.853 -7.302 0.895 1.00 94.12 90 THR A N 1
ATOM 735 C CA . THR A 1 90 ? -13.788 -6.161 0.870 1.00 94.12 90 THR A CA 1
ATOM 736 C C . THR A 1 90 ? -14.316 -5.794 2.261 1.00 94.12 90 THR A C 1
ATOM 738 O O . THR A 1 90 ? -14.463 -4.617 2.580 1.00 94.12 90 THR A O 1
ATOM 741 N N . ALA A 1 91 ? -14.559 -6.784 3.128 1.00 94.81 91 ALA A N 1
ATOM 742 C CA . ALA A 1 91 ? -14.997 -6.537 4.504 1.00 94.81 91 ALA A CA 1
ATOM 743 C C . ALA A 1 91 ? -13.919 -5.814 5.333 1.00 94.81 91 ALA A C 1
ATOM 745 O O . ALA A 1 91 ? -14.231 -4.950 6.159 1.00 94.81 91 ALA A O 1
ATOM 746 N N . TRP A 1 92 ? -12.645 -6.125 5.083 1.00 96.00 92 TRP A N 1
ATOM 747 C CA . TRP A 1 92 ? -11.530 -5.430 5.714 1.00 96.00 92 TRP A CA 1
ATOM 748 C C . TRP A 1 92 ? -11.426 -3.980 5.225 1.00 96.00 92 TRP A C 1
ATOM 750 O O . TRP A 1 92 ? -11.286 -3.087 6.060 1.00 96.00 92 TRP A O 1
ATOM 760 N N . LEU A 1 93 ? -11.596 -3.729 3.918 1.00 95.75 93 LEU A N 1
ATOM 761 C CA . LEU A 1 93 ? -11.636 -2.371 3.347 1.00 95.75 93 LEU A CA 1
ATOM 762 C C . LEU A 1 93 ? -12.736 -1.506 3.982 1.00 95.75 93 LEU A C 1
ATOM 764 O O . LEU A 1 93 ? -12.464 -0.399 4.448 1.00 95.75 93 LEU A O 1
ATOM 768 N N . ALA A 1 94 ? -13.949 -2.047 4.107 1.00 95.19 94 ALA A N 1
ATOM 769 C CA . ALA A 1 94 ? -15.052 -1.349 4.766 1.00 95.19 94 ALA A CA 1
ATOM 770 C C . ALA A 1 94 ? -14.748 -1.029 6.245 1.00 95.19 94 ALA A C 1
ATOM 772 O O . ALA A 1 94 ? -15.110 0.037 6.753 1.00 95.19 94 ALA A O 1
ATOM 773 N N . THR A 1 95 ? -14.050 -1.937 6.936 1.00 95.12 95 THR A N 1
ATOM 774 C CA . THR A 1 95 ? -13.667 -1.762 8.345 1.00 95.12 95 THR A CA 1
ATOM 775 C C . THR A 1 95 ? -12.644 -0.636 8.517 1.00 95.12 95 THR A C 1
ATOM 777 O O . THR A 1 95 ? -12.823 0.229 9.377 1.00 95.12 95 THR A O 1
ATOM 780 N N . ILE A 1 96 ? -11.585 -0.606 7.698 1.00 95.19 96 ILE A N 1
ATOM 781 C CA . ILE A 1 96 ? -10.557 0.446 7.778 1.00 95.19 96 ILE A CA 1
ATOM 782 C C . ILE A 1 96 ? -11.097 1.817 7.355 1.00 95.19 96 ILE A C 1
ATOM 784 O O . ILE A 1 96 ? -10.688 2.826 7.933 1.00 95.19 96 ILE A O 1
ATOM 788 N N . ASP A 1 97 ? -12.033 1.869 6.401 1.00 95.00 97 ASP A N 1
ATOM 789 C CA . ASP A 1 97 ? -12.626 3.130 5.956 1.00 95.00 97 ASP A CA 1
ATOM 790 C C . ASP A 1 97 ? -13.518 3.751 7.032 1.00 95.00 97 ASP A C 1
ATOM 792 O O . ASP A 1 97 ? -13.364 4.935 7.358 1.00 95.00 97 ASP A O 1
ATOM 796 N N . SER A 1 98 ? -14.369 2.927 7.653 1.00 92.94 98 SER A N 1
ATOM 797 C CA . SER A 1 98 ? -15.213 3.335 8.781 1.00 92.94 98 SER A CA 1
ATOM 798 C C . SER A 1 98 ? -14.350 3.841 9.937 1.00 92.94 98 SER A C 1
ATOM 800 O O . SER A 1 98 ? -14.498 4.981 10.371 1.00 92.94 98 SER A O 1
ATOM 802 N N . PHE A 1 99 ? -13.344 3.060 10.341 1.00 92.62 99 PHE A N 1
ATOM 803 C CA . PHE A 1 99 ? -12.429 3.444 11.415 1.00 92.62 99 PHE A CA 1
ATOM 804 C C . PHE A 1 99 ? -11.660 4.739 11.103 1.00 92.62 99 PHE A C 1
ATOM 806 O O . PHE A 1 99 ? -11.543 5.627 11.949 1.00 92.62 99 PHE A O 1
ATOM 813 N N . GLY A 1 100 ? -11.139 4.885 9.880 1.00 90.50 100 GLY A N 1
ATOM 814 C CA . GLY A 1 100 ? -10.445 6.099 9.450 1.00 90.50 100 GLY A CA 1
ATOM 815 C C . GLY A 1 100 ? -11.361 7.327 9.428 1.00 90.50 100 GLY A C 1
ATOM 816 O O . GLY A 1 100 ? -10.925 8.436 9.751 1.00 90.50 100 GLY A O 1
ATOM 817 N N . SER A 1 101 ? -12.632 7.143 9.073 1.00 89.75 101 SER A N 1
ATOM 818 C CA . SER A 1 101 ? -13.649 8.194 9.108 1.00 89.75 101 SER A CA 1
ATOM 819 C C . SER A 1 101 ? -14.009 8.593 10.538 1.00 89.75 101 SER A C 1
ATOM 821 O O . SER A 1 101 ? -13.966 9.785 10.846 1.00 89.75 101 SER A O 1
ATOM 823 N N . ASP A 1 102 ? -14.234 7.636 11.436 1.00 87.19 102 ASP A N 1
ATOM 824 C CA . ASP A 1 102 ? -14.544 7.892 12.848 1.00 87.19 102 ASP A CA 1
ATOM 825 C C . ASP A 1 102 ? -13.400 8.626 13.560 1.00 87.19 102 ASP A C 1
ATOM 827 O O . ASP A 1 102 ? -13.611 9.608 14.280 1.00 87.19 102 ASP A O 1
ATOM 831 N N . ARG A 1 103 ? -12.147 8.246 13.282 1.00 83.31 103 ARG A N 1
ATOM 832 C CA . ARG A 1 103 ? -10.982 8.968 13.819 1.00 83.31 103 ARG A CA 1
ATOM 833 C C . ARG A 1 103 ? -10.834 10.364 13.234 1.00 83.31 103 ARG A C 1
ATOM 835 O O . ARG A 1 103 ? -10.501 11.294 13.967 1.00 83.31 103 ARG A O 1
ATOM 842 N N . GLY A 1 104 ? -11.101 10.525 11.938 1.00 83.44 104 GLY A N 1
ATOM 843 C CA . GLY A 1 104 ? -11.095 11.830 11.280 1.00 83.44 104 GLY A CA 1
ATOM 844 C C . GLY A 1 104 ? -12.140 12.777 11.873 1.00 83.44 104 GLY A C 1
ATOM 845 O O . GLY A 1 104 ? -11.815 13.916 12.204 1.00 83.44 104 GLY A O 1
ATOM 846 N N . THR A 1 105 ? -13.375 12.302 12.066 1.00 81.44 105 THR A N 1
ATOM 847 C CA . THR A 1 105 ? -14.439 13.096 12.702 1.00 81.44 105 THR A CA 1
ATOM 848 C C . THR A 1 105 ? -14.070 13.473 14.130 1.00 81.44 105 THR A C 1
ATOM 850 O O . THR A 1 105 ? -14.130 14.654 14.455 1.00 81.44 105 THR A O 1
ATOM 853 N N . THR A 1 106 ? -13.588 12.524 14.938 1.00 76.94 106 THR A N 1
ATOM 854 C CA . THR A 1 106 ? -13.132 12.787 16.311 1.00 76.94 106 THR A CA 1
ATOM 855 C C . THR A 1 106 ? -12.048 13.864 16.341 1.00 76.94 106 THR A C 1
ATOM 857 O O . THR A 1 106 ? -12.161 14.817 17.104 1.00 76.94 106 THR A O 1
ATOM 860 N N . ALA A 1 107 ? -11.038 13.773 15.469 1.00 74.31 107 ALA A N 1
ATOM 861 C CA . ALA A 1 107 ? -9.953 14.750 15.394 1.00 74.31 107 ALA A CA 1
ATOM 862 C C . ALA A 1 107 ? -10.449 16.156 15.011 1.00 74.31 107 ALA A C 1
ATOM 864 O O . ALA A 1 107 ? -10.078 17.138 15.657 1.00 74.31 107 ALA A O 1
ATOM 865 N N . HIS A 1 108 ? -11.327 16.263 14.010 1.00 70.50 108 HIS A N 1
ATOM 866 C CA . HIS A 1 108 ? -11.914 17.543 13.605 1.00 70.50 108 HIS A CA 1
ATOM 867 C C . HIS A 1 108 ? -12.883 18.109 14.649 1.00 70.50 108 HIS A C 1
ATOM 869 O O . HIS A 1 108 ? -12.961 19.324 14.825 1.00 70.50 108 HIS A O 1
ATOM 875 N N . GLN A 1 109 ? -13.596 17.240 15.362 1.00 69.06 109 GLN A N 1
ATOM 876 C CA . GLN A 1 109 ? -14.553 17.617 16.391 1.00 69.06 109 GLN A CA 1
ATOM 877 C C . GLN A 1 109 ? -13.915 17.811 17.762 1.00 69.06 109 GLN A C 1
ATOM 879 O O . GLN A 1 109 ? -14.623 18.287 18.628 1.00 69.06 109 GLN A O 1
ATOM 884 N N . SER A 1 110 ? -12.620 17.546 17.977 1.00 60.62 110 SER A N 1
ATOM 885 C CA . SER A 1 110 ? -11.934 17.695 19.279 1.00 60.62 110 SER A CA 1
ATOM 886 C C . SER A 1 110 ? -12.123 19.059 19.964 1.00 60.62 110 SER A C 1
ATOM 888 O O . SER A 1 110 ? -11.981 19.162 21.180 1.00 60.62 110 SER A O 1
ATOM 890 N N . ALA A 1 111 ? -12.420 20.118 19.199 1.00 61.34 111 ALA A N 1
ATOM 891 C CA . ALA A 1 111 ? -12.734 21.452 19.726 1.00 61.34 111 ALA A CA 1
ATOM 892 C C . ALA A 1 111 ? -14.140 21.543 20.364 1.00 61.34 111 ALA A C 1
ATOM 894 O O . ALA A 1 111 ? -14.407 22.413 21.191 1.00 61.34 111 ALA A O 1
ATOM 895 N N . SER A 1 112 ? -15.032 20.628 19.998 1.00 59.97 112 SER A N 1
ATOM 896 C CA . SER A 1 112 ? -16.369 20.404 20.547 1.00 59.97 112 SER A CA 1
ATOM 897 C C . SER A 1 112 ? -16.371 19.120 21.386 1.00 59.97 112 SER A C 1
ATOM 899 O O . SER A 1 112 ? -15.752 18.126 21.028 1.00 59.97 112 SER A O 1
ATOM 901 N N . LYS A 1 113 ? -17.051 19.100 22.536 1.00 58.34 113 LYS A N 1
ATOM 902 C CA . LYS A 1 113 ? -17.124 17.875 23.352 1.00 58.34 113 LYS A CA 1
ATOM 903 C C . LYS A 1 113 ? -17.690 16.720 22.504 1.00 58.34 113 LYS A C 1
ATOM 905 O O . LYS A 1 113 ? -18.788 16.891 21.971 1.00 58.34 113 LYS A O 1
ATOM 910 N N . PRO A 1 114 ? -16.999 15.569 22.389 1.00 61.25 114 PRO A N 1
ATOM 911 C CA . PRO A 1 114 ? -17.552 14.416 21.690 1.00 61.25 114 PRO A CA 1
ATOM 912 C C . PRO A 1 114 ? -18.866 13.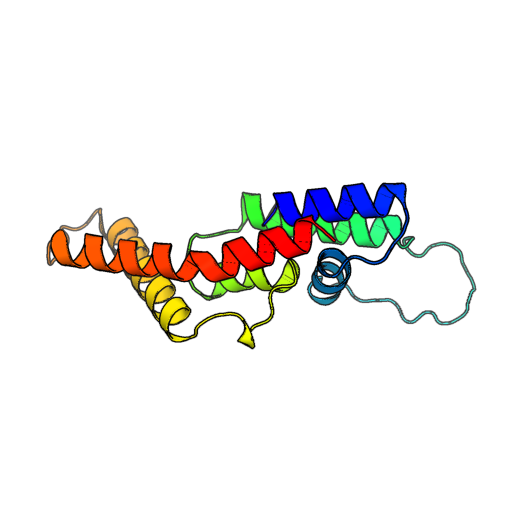996 22.361 1.00 61.25 114 PRO A C 1
ATOM 914 O O . PRO A 1 114 ? -18.943 13.923 23.589 1.00 61.25 114 PRO A O 1
ATOM 917 N N . GLN A 1 115 ? -19.911 13.763 21.560 1.00 60.72 115 GLN A N 1
ATOM 918 C CA . GLN A 1 115 ? -21.253 13.432 22.065 1.00 60.72 115 GLN A CA 1
ATOM 919 C C . GLN A 1 115 ? -21.304 12.065 22.769 1.00 60.72 115 GLN A C 1
ATOM 921 O O . GLN A 1 115 ? -22.157 11.861 23.631 1.00 60.72 115 GLN A O 1
ATOM 926 N N . ALA A 1 116 ? -20.379 11.157 22.448 1.00 66.44 116 ALA A N 1
ATOM 927 C CA . ALA A 1 116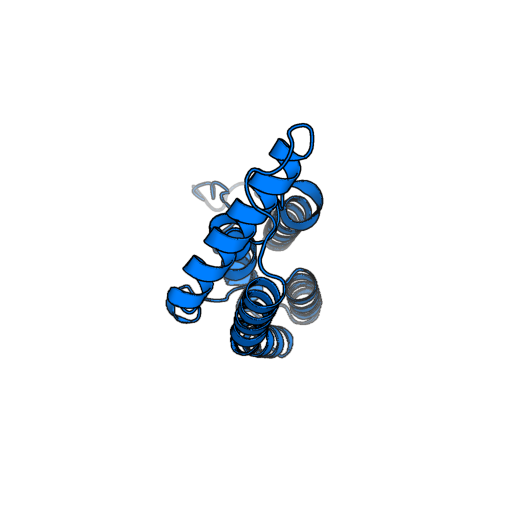 ? -20.189 9.882 23.129 1.00 66.44 116 ALA A CA 1
ATOM 928 C C . ALA A 1 116 ? -18.697 9.520 23.162 1.00 66.44 116 ALA A C 1
ATOM 930 O O . ALA A 1 116 ? -17.978 9.730 22.186 1.00 66.44 116 ALA A O 1
ATOM 931 N N . LEU A 1 117 ? -18.231 8.988 24.293 1.00 71.00 117 LEU A N 1
ATOM 932 C CA . LEU A 1 117 ? -16.890 8.416 24.406 1.00 71.00 117 LEU A CA 1
ATOM 933 C C . LEU A 1 117 ? -16.871 7.049 23.699 1.00 71.00 117 LEU A C 1
ATOM 935 O O . LEU A 1 117 ? -17.793 6.263 23.929 1.00 71.00 117 LEU A O 1
ATOM 939 N N . PRO A 1 118 ? -15.849 6.743 22.879 1.00 74.38 118 PRO A N 1
ATOM 940 C CA . PRO A 1 118 ? -15.701 5.420 22.282 1.00 74.38 118 PRO A CA 1
ATOM 941 C C . PRO A 1 118 ? -15.602 4.343 23.366 1.00 74.38 118 PRO A C 1
ATOM 943 O O . PRO A 1 118 ? -14.913 4.542 24.370 1.00 74.38 118 PRO A O 1
ATOM 946 N N . ASP A 1 119 ? -16.255 3.198 23.159 1.00 85.62 119 ASP A N 1
ATOM 947 C CA . ASP A 1 119 ? -16.087 2.039 24.036 1.00 85.62 119 ASP A CA 1
ATOM 948 C C . ASP A 1 119 ? -14.682 1.438 23.835 1.00 85.62 119 ASP A C 1
ATOM 950 O O . ASP A 1 119 ? -14.391 0.925 22.749 1.00 85.62 119 ASP A O 1
ATOM 954 N N . PRO A 1 120 ? -13.804 1.445 24.857 1.00 87.50 120 PRO A N 1
ATOM 955 C CA . PRO A 1 120 ? -12.425 0.987 24.704 1.00 87.50 120 PRO A CA 1
ATOM 956 C C . PRO A 1 120 ? -12.311 -0.471 24.252 1.00 87.50 120 PRO A C 1
ATOM 958 O O . PRO A 1 120 ? -11.353 -0.833 23.567 1.00 87.50 120 PRO A O 1
ATOM 961 N N . LYS A 1 121 ? -13.274 -1.319 24.636 1.00 92.50 121 LYS A N 1
ATOM 962 C CA . LYS A 1 121 ? -13.283 -2.729 24.244 1.00 92.50 121 LYS A CA 1
ATOM 963 C C . LYS A 1 121 ? -13.582 -2.868 22.754 1.00 92.50 121 LYS A C 1
ATOM 965 O O . LYS A 1 121 ? -12.837 -3.549 22.057 1.00 92.50 121 LYS A O 1
ATOM 970 N N . SER A 1 122 ? -14.629 -2.206 22.274 1.00 89.00 122 SER A N 1
ATOM 971 C CA . SER A 1 122 ? -15.002 -2.209 20.858 1.00 89.00 122 SER A CA 1
ATOM 972 C C . SER A 1 122 ? -13.898 -1.613 19.979 1.00 89.00 122 SER A C 1
ATOM 974 O O . SER A 1 122 ? -13.534 -2.223 18.978 1.00 89.00 122 SER A O 1
ATOM 976 N N . GLU A 1 123 ? -13.279 -0.502 20.393 1.00 90.12 123 GLU A N 1
ATOM 977 C CA . GLU A 1 123 ? -12.121 0.084 19.696 1.00 90.12 123 GLU A CA 1
ATOM 978 C C . GLU A 1 123 ? -10.960 -0.909 19.565 1.00 90.12 123 GLU A C 1
ATOM 980 O O . GLU A 1 123 ? -10.366 -1.055 18.495 1.00 90.12 123 GLU A O 1
ATOM 985 N N . LEU A 1 124 ? -10.641 -1.617 20.652 1.00 93.62 124 LEU A N 1
ATOM 986 C CA . LEU A 1 124 ? -9.566 -2.602 20.656 1.00 93.62 124 LEU A CA 1
ATOM 987 C C . LEU A 1 124 ? -9.868 -3.778 19.720 1.00 93.62 124 LEU A C 1
ATOM 989 O O . LEU A 1 124 ? -8.973 -4.227 19.003 1.00 93.62 124 LEU A O 1
ATOM 993 N N . GLU A 1 125 ? -11.102 -4.282 19.714 1.00 95.12 125 GLU A N 1
ATOM 994 C CA . GLU A 1 125 ? -11.502 -5.371 18.817 1.00 95.12 125 GLU A CA 1
ATOM 995 C C . GLU A 1 125 ? -11.462 -4.940 17.344 1.00 95.12 125 GLU A C 1
ATOM 997 O O . GLU A 1 125 ? -10.933 -5.680 16.512 1.00 95.12 125 GLU A O 1
ATOM 1002 N N . THR A 1 126 ? -11.897 -3.716 17.026 1.00 94.06 126 THR A N 1
ATOM 1003 C CA . THR A 1 126 ? -11.777 -3.152 15.673 1.00 94.06 126 THR A CA 1
ATOM 1004 C C . THR A 1 126 ? -10.316 -3.064 15.236 1.00 94.06 126 THR A C 1
ATOM 1006 O O . THR A 1 126 ? -9.964 -3.543 14.159 1.00 94.06 126 THR A O 1
ATOM 1009 N N . VAL A 1 127 ? -9.423 -2.537 16.083 1.00 94.31 127 VAL A N 1
ATOM 1010 C CA . VAL A 1 127 ? -7.986 -2.459 15.765 1.00 94.31 127 VAL A CA 1
ATOM 1011 C C . VAL A 1 127 ? -7.383 -3.851 15.560 1.00 94.31 127 VAL A C 1
ATOM 1013 O O . VAL A 1 127 ? -6.620 -4.051 14.614 1.00 94.31 127 VAL A O 1
ATOM 1016 N N . LYS A 1 128 ? -7.744 -4.841 16.386 1.00 96.31 128 LYS A N 1
ATOM 1017 C CA . LYS A 1 128 ? -7.290 -6.231 16.200 1.00 96.31 128 LYS A CA 1
ATOM 1018 C C . LYS A 1 128 ? -7.750 -6.810 14.864 1.00 96.31 128 LYS A C 1
ATOM 1020 O O . LYS A 1 128 ? -6.958 -7.479 14.201 1.00 96.31 128 LYS A O 1
ATOM 1025 N N . ALA A 1 129 ? -8.995 -6.559 14.463 1.00 94.69 129 ALA A N 1
ATOM 1026 C CA . ALA A 1 129 ? -9.517 -7.004 13.175 1.00 94.69 129 ALA A CA 1
ATOM 1027 C C . ALA A 1 129 ? -8.757 -6.356 12.006 1.00 94.69 129 ALA A C 1
ATOM 1029 O O . ALA A 1 129 ? -8.344 -7.058 11.081 1.00 94.69 129 ALA A O 1
ATOM 1030 N N . ILE A 1 130 ? -8.484 -5.048 12.095 1.00 95.31 130 ILE A N 1
ATOM 1031 C CA . ILE A 1 130 ? -7.689 -4.314 11.101 1.00 95.31 130 ILE A CA 1
ATOM 1032 C C . ILE A 1 130 ? -6.288 -4.919 10.972 1.00 95.31 130 ILE A C 1
ATOM 1034 O O . ILE A 1 130 ? -5.874 -5.252 9.863 1.00 95.31 130 ILE A O 1
ATOM 1038 N N . VAL A 1 131 ? -5.579 -5.117 12.088 1.00 95.75 131 VAL A N 1
ATOM 1039 C CA . VAL A 1 131 ? -4.223 -5.696 12.092 1.00 95.75 131 VAL A CA 1
ATOM 1040 C C . VAL A 1 131 ? -4.232 -7.123 11.543 1.00 95.75 131 VAL A C 1
ATOM 1042 O O . VAL A 1 131 ? -3.364 -7.488 10.754 1.00 95.75 131 VAL A O 1
ATOM 1045 N N . LYS A 1 132 ? -5.234 -7.935 11.897 1.00 95.69 132 LYS A N 1
ATOM 1046 C CA . LYS A 1 132 ? -5.369 -9.299 11.370 1.00 95.69 132 LYS A CA 1
ATOM 1047 C C . LYS A 1 132 ? -5.532 -9.312 9.846 1.00 95.69 132 LYS A C 1
ATOM 1049 O O . LYS A 1 132 ? -4.923 -10.154 9.189 1.00 95.69 132 LYS A O 1
ATOM 1054 N N . GLY A 1 133 ? -6.305 -8.385 9.283 1.00 93.19 133 GLY A N 1
ATOM 1055 C CA . GLY A 1 133 ? -6.472 -8.276 7.831 1.00 93.19 133 GLY A CA 1
ATOM 1056 C C . GLY A 1 133 ? -5.221 -7.801 7.082 1.00 93.19 133 GLY A C 1
ATOM 1057 O O . GLY A 1 133 ? -5.132 -7.996 5.874 1.00 93.19 133 GLY A O 1
ATOM 1058 N N . MET A 1 134 ? -4.205 -7.271 7.777 1.00 94.31 134 MET A N 1
ATOM 1059 C CA . MET A 1 134 ? -2.913 -6.935 7.159 1.00 94.31 134 MET A CA 1
ATOM 1060 C C . MET A 1 134 ? -2.030 -8.158 6.881 1.00 94.31 134 MET A C 1
ATOM 1062 O O . MET A 1 134 ? -1.159 -8.091 6.022 1.00 94.31 134 MET A O 1
ATOM 1066 N N . ILE A 1 135 ? -2.260 -9.293 7.548 1.00 95.56 135 ILE A N 1
ATOM 1067 C CA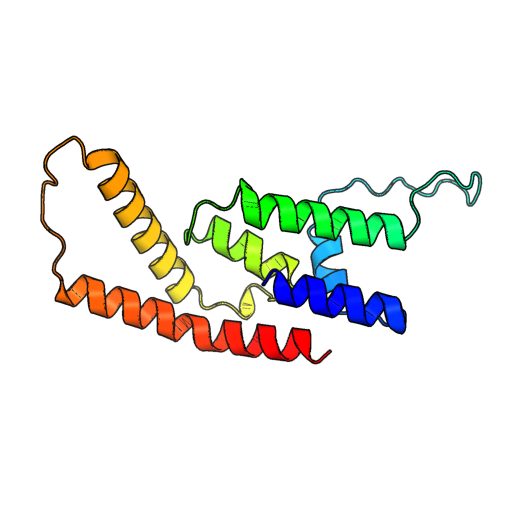 . ILE A 1 135 ? -1.444 -10.509 7.392 1.00 95.56 135 ILE A CA 1
ATOM 1068 C C . ILE A 1 135 ? -1.318 -10.979 5.926 1.00 95.56 135 ILE A C 1
ATOM 1070 O O . ILE A 1 135 ? -0.190 -11.218 5.483 1.00 95.56 135 ILE A O 1
ATOM 1074 N N . PRO A 1 136 ? -2.411 -11.146 5.148 1.00 94.44 136 PRO A N 1
ATOM 1075 C CA . PRO A 1 136 ? -2.296 -11.534 3.739 1.00 94.44 136 PRO A CA 1
ATOM 1076 C C . PRO A 1 136 ? -1.561 -10.484 2.895 1.00 94.44 136 PRO A C 1
ATOM 1078 O O . PRO A 1 136 ? -0.780 -10.848 2.017 1.00 94.44 136 PRO A O 1
ATOM 1081 N N . ILE A 1 137 ? -1.743 -9.196 3.201 1.00 95.25 137 ILE A N 1
ATOM 1082 C CA . ILE A 1 137 ? -1.067 -8.087 2.516 1.00 95.25 137 ILE A CA 1
ATOM 1083 C C . ILE A 1 137 ? 0.442 -8.150 2.772 1.00 95.25 137 ILE A C 1
ATOM 1085 O O . ILE A 1 137 ? 1.231 -8.085 1.831 1.00 95.25 137 ILE A O 1
ATOM 1089 N N . ASP A 1 138 ? 0.859 -8.332 4.025 1.00 95.06 138 ASP A N 1
ATOM 1090 C CA . ASP A 1 138 ? 2.273 -8.429 4.396 1.00 95.06 138 ASP A CA 1
ATOM 1091 C C . ASP A 1 138 ? 2.954 -9.628 3.738 1.00 95.06 138 ASP A C 1
ATOM 1093 O O . ASP A 1 138 ? 4.085 -9.508 3.253 1.00 95.06 138 ASP A O 1
ATOM 1097 N N . ARG A 1 139 ? 2.252 -10.766 3.663 1.00 95.81 139 ARG A N 1
ATOM 1098 C CA . ARG A 1 139 ? 2.726 -11.945 2.930 1.00 95.81 139 ARG A CA 1
ATOM 1099 C C . ARG A 1 139 ? 2.944 -11.615 1.457 1.00 95.81 139 ARG A C 1
ATOM 1101 O O . ARG A 1 139 ? 4.033 -11.860 0.944 1.00 95.81 139 ARG A O 1
ATOM 1108 N N . ARG A 1 140 ? 1.958 -10.995 0.805 1.00 95.62 140 ARG A N 1
ATOM 1109 C CA . ARG A 1 140 ? 2.063 -10.630 -0.611 1.00 95.62 140 ARG A CA 1
ATOM 1110 C C . ARG A 1 140 ? 3.199 -9.638 -0.865 1.00 95.62 140 ARG A C 1
ATOM 1112 O O . ARG A 1 140 ? 3.965 -9.790 -1.811 1.00 95.62 140 ARG A O 1
ATOM 1119 N N . LEU A 1 141 ? 3.376 -8.657 0.019 1.00 94.88 141 LEU A N 1
ATOM 1120 C CA . LEU A 1 141 ? 4.494 -7.717 -0.053 1.00 94.88 141 LEU A CA 1
ATOM 1121 C C . LEU A 1 141 ? 5.854 -8.406 0.121 1.00 94.88 141 LEU A C 1
ATOM 1123 O O . LEU A 1 141 ? 6.841 -7.910 -0.420 1.00 94.88 141 LEU A O 1
ATOM 1127 N N . ALA A 1 142 ? 5.940 -9.478 0.912 1.00 95.44 142 ALA A N 1
ATOM 1128 C CA . ALA A 1 142 ? 7.169 -10.252 1.075 1.00 95.44 142 ALA A CA 1
ATOM 1129 C C . ALA A 1 142 ? 7.505 -11.052 -0.188 1.00 95.44 142 ALA A C 1
ATOM 1131 O O . ALA A 1 142 ? 8.658 -11.040 -0.610 1.00 95.44 142 ALA A O 1
ATOM 1132 N N . GLU A 1 143 ? 6.505 -11.664 -0.824 1.00 95.25 143 GLU A N 1
ATOM 1133 C CA . GLU A 1 143 ? 6.662 -12.344 -2.116 1.00 95.25 143 GLU A CA 1
ATOM 1134 C C . GLU A 1 143 ? 7.171 -11.377 -3.191 1.00 95.25 143 GLU A C 1
ATOM 1136 O O . GLU A 1 143 ? 8.181 -11.649 -3.826 1.00 95.25 143 GLU A O 1
ATOM 1141 N N . LEU A 1 144 ? 6.553 -10.196 -3.310 1.00 93.75 144 LEU A N 1
ATOM 1142 C CA . LEU A 1 144 ? 6.961 -9.155 -4.264 1.00 93.75 144 LEU A CA 1
ATOM 1143 C C . LEU A 1 144 ? 8.385 -8.618 -4.033 1.00 93.75 144 LEU A C 1
ATOM 1145 O O . LEU A 1 144 ? 8.988 -8.072 -4.951 1.00 93.75 144 LEU A O 1
ATOM 1149 N N . ARG A 1 145 ? 8.921 -8.716 -2.807 1.00 92.50 145 ARG A N 1
ATOM 1150 C CA . ARG A 1 145 ? 10.319 -8.350 -2.500 1.00 92.50 145 ARG A CA 1
ATOM 1151 C C . ARG A 1 145 ? 11.312 -9.455 -2.847 1.00 92.50 145 ARG A C 1
ATOM 1153 O O . ARG A 1 145 ? 12.496 -9.163 -2.967 1.00 92.50 145 ARG A O 1
ATOM 1160 N N . ALA A 1 146 ? 10.844 -10.697 -2.901 1.00 90.50 146 ALA A N 1
ATOM 1161 C CA . ALA A 1 146 ? 11.660 -11.861 -3.214 1.00 90.50 146 ALA A CA 1
ATOM 1162 C C . ALA A 1 146 ? 11.738 -12.142 -4.724 1.00 90.50 146 ALA A C 1
ATOM 1164 O O . ALA A 1 146 ? 12.547 -12.978 -5.119 1.00 90.50 146 ALA A O 1
ATOM 1165 N N . GLU A 1 147 ? 10.910 -11.467 -5.533 1.00 87.00 147 GLU A N 1
ATOM 1166 C CA . GLU A 1 147 ? 11.019 -11.432 -6.999 1.00 87.00 147 GLU A CA 1
ATOM 1167 C C . GLU A 1 147 ? 12.338 -10.795 -7.443 1.00 87.00 147 GLU A C 1
ATOM 1169 O O . GLU A 1 147 ? 13.116 -11.497 -8.129 1.00 87.00 147 GLU A O 1
#

Sequence (147 aa):
MGETVDVAYKGWWLDQQPRTTLISLMAYCERNFPAREALAEDDGPDMRERITAAKDEFMRWVRVENHGIKERNVLKLLLPVGIREHEIETAWLATIDSFGSDRGTTAHQSASKPQALPDPKSELETVKAIVKGMIPIDRRLAELRAE

Secondary structure (DSSP, 8-state):
-HHHHHHHHHHHHHH----HHHHHHHHTS--------SS--S-SPPHHHHHHHHHHHHHHIIIII--SSSHHHHHHHHGGGT--GGGS-HHHHHHHHHHHHHHHHHHHHTTS--SSPPPHHHHHHHHHHHHHHHHHHHHHHHHHHH-

Radius of gyration: 19.48 Å; chains: 1; bounding box: 42×34×61 Å

Foldseek 3Di:
DLVLLVLQLVVCVVVVDDALLLVQLLVPPPDDDPDCPDPDDPPDDDPNRSSVVSSVVLVCCVVPVQLDQQLVSVCSNQRSRRHDPVLADPVLNVLSNVVSVVVVCCVVCVVPPPPDDDDPVVVVVSVVSNVVRCVSVVVVSVVSSVD